Protein AF-A0A843KYL1-F1 (afdb_monomer)

Nearest PDB structures (foldseek):
  8dmb-assembly1_P  TM=8.975E-01  e=1.257E-05  Saccharomyces cerevisiae S288C
  4f9f-assembly3_D  TM=4.393E-01  e=2.796E+00  Streptomyces hygroscopicus subsp. limoneus
  7v08-assembly1_m  TM=2.345E-01  e=2.154E+00  Saccharomyces cerevisiae BY4741

Foldseek 3Di:
DWAWEAEPVRDTDDTHDPVVVVVCVVVVQWDWDADPVRGIHIYGPDDDDHPDDPDDDDD

Mean predicted aligned error: 4.78 Å

Secondary structure (DSSP, 8-state):
--EEEE-TT-PEEEEE-HHHHHHHHHTTSEEEEE-TT--EEEEESS-----PPP-----

Radius of gyration: 13.2 Å; Cα contacts (8 Å, |Δi|>4): 86; chains: 1; bounding box: 45×24×28 Å

pLDDT: mean 92.09, std 8.0, range [66.12, 98.38]

Solvent-accessible surface area (backbone atoms only — not comparable to full-atom values): 3729 Å² total; per-residue (Å²): 127,75,32,50,29,24,40,73,86,66,49,82,48,82,59,40,47,59,70,57,53,52,50,33,44,75,68,64,50,27,44,86,42,65,49,100,85,69,46,71,31,35,30,34,72,55,89,73,86,79,88,69,80,79,85,82,79,87,130

Sequence (59 aa):
MRVPVLDTHRNTLMPTTPKRARLLLKQGKARPYWNKLGIFCIILTYDVEPDNQPLAVGI

Structure (mmCIF, N/CA/C/O backbone):
data_AF-A0A843KYL1-F1
#
_entry.id   AF-A0A843KYL1-F1
#
loop_
_atom_site.group_PDB
_atom_site.id
_atom_site.type_symbol
_atom_site.label_atom_id
_atom_site.label_alt_id
_atom_site.label_comp_id
_atom_site.label_asym_id
_atom_site.label_entity_id
_atom_site.label_seq_id
_atom_site.pdbx_PDB_ins_code
_atom_site.Cartn_x
_atom_site.Cartn_y
_atom_site.Cartn_z
_atom_site.occupancy
_atom_site.B_iso_or_equiv
_atom_site.auth_seq_id
_atom_site.auth_comp_id
_atom_site.auth_asym_id
_atom_site.auth_atom_id
_atom_site.pdbx_PDB_model_num
ATOM 1 N N . MET A 1 1 ? 4.946 9.388 1.095 1.00 87.50 1 MET A N 1
ATOM 2 C CA . MET A 1 1 ? 4.541 8.236 1.934 1.00 87.50 1 MET A CA 1
ATOM 3 C C . MET A 1 1 ? 4.273 7.027 1.044 1.00 87.50 1 MET A C 1
ATOM 5 O O . MET A 1 1 ? 3.606 7.181 0.024 1.00 87.50 1 MET A O 1
ATOM 9 N N . ARG A 1 2 ? 4.811 5.855 1.393 1.00 95.25 2 ARG A N 1
ATOM 10 C CA . ARG A 1 2 ? 4.587 4.579 0.692 1.00 95.25 2 ARG A CA 1
ATOM 11 C C . ARG A 1 2 ? 3.793 3.632 1.593 1.00 95.25 2 ARG A C 1
ATOM 13 O O . ARG A 1 2 ? 3.888 3.750 2.808 1.00 95.25 2 ARG A O 1
ATOM 20 N N . VAL A 1 3 ? 3.023 2.726 0.992 1.00 97.31 3 VAL A N 1
ATOM 21 C CA . VAL A 1 3 ? 2.296 1.662 1.703 1.00 97.31 3 VAL A CA 1
ATOM 22 C C . VAL A 1 3 ? 2.948 0.326 1.345 1.00 97.31 3 VAL A C 1
ATOM 24 O O . VAL A 1 3 ? 3.002 0.011 0.151 1.00 97.31 3 VAL A O 1
ATOM 27 N N . PRO A 1 4 ? 3.455 -0.443 2.324 1.00 97.00 4 PRO A N 1
ATOM 28 C CA . PRO A 1 4 ? 3.980 -1.777 2.068 1.00 97.00 4 PRO A CA 1
ATOM 29 C C . PRO A 1 4 ? 2.888 -2.709 1.537 1.00 97.00 4 PRO A C 1
ATOM 31 O O . PRO A 1 4 ? 1.736 -2.663 1.983 1.00 97.00 4 PRO A O 1
ATOM 34 N N . VAL A 1 5 ? 3.267 -3.553 0.583 1.00 96.06 5 VAL A N 1
ATOM 35 C CA . VAL A 1 5 ? 2.390 -4.540 -0.051 1.00 96.06 5 VAL A CA 1
ATOM 36 C C . VAL A 1 5 ? 2.983 -5.917 0.194 1.00 96.06 5 VAL A C 1
ATOM 38 O O . VAL A 1 5 ? 4.192 -6.098 0.053 1.00 96.06 5 VAL A O 1
ATOM 41 N N . LEU A 1 6 ? 2.136 -6.864 0.570 1.00 95.50 6 LEU A N 1
ATOM 42 C CA . LEU A 1 6 ? 2.494 -8.262 0.752 1.00 95.50 6 LEU A CA 1
ATOM 43 C C . LEU A 1 6 ? 1.708 -9.136 -0.231 1.00 95.50 6 LEU A C 1
ATOM 45 O O . LEU A 1 6 ? 0.571 -8.798 -0.580 1.00 95.50 6 LEU A O 1
ATOM 49 N N . ASP A 1 7 ? 2.298 -10.251 -0.647 1.00 94.50 7 ASP A N 1
ATOM 50 C CA . ASP A 1 7 ? 1.586 -11.311 -1.367 1.00 94.50 7 ASP A CA 1
ATOM 51 C C . ASP A 1 7 ? 0.750 -12.191 -0.410 1.00 94.50 7 ASP A C 1
ATOM 53 O O . ASP A 1 7 ? 0.722 -11.988 0.811 1.00 94.50 7 ASP A O 1
ATOM 57 N N . THR A 1 8 ? 0.066 -13.185 -0.972 1.00 94.50 8 THR A N 1
ATOM 58 C CA . THR A 1 8 ? -0.724 -14.202 -0.257 1.00 94.50 8 THR A CA 1
ATOM 59 C C . THR A 1 8 ? 0.105 -15.008 0.754 1.00 94.50 8 THR A C 1
ATOM 61 O O . THR A 1 8 ? -0.414 -15.407 1.800 1.00 94.50 8 THR A O 1
ATOM 64 N N . HIS A 1 9 ? 1.405 -15.174 0.502 1.00 92.38 9 HIS A N 1
ATOM 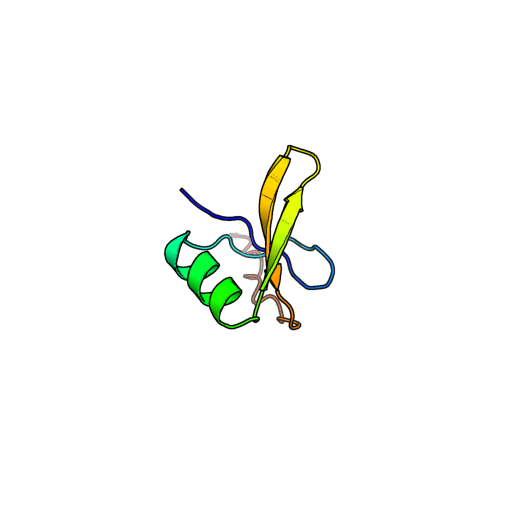65 C CA . HIS A 1 9 ? 2.379 -15.851 1.362 1.00 92.38 9 HIS A CA 1
ATOM 66 C C . HIS A 1 9 ? 3.065 -14.923 2.381 1.00 92.38 9 HIS A C 1
ATOM 68 O O . HIS A 1 9 ? 3.886 -15.379 3.177 1.00 92.38 9 HIS A O 1
ATOM 74 N N . ARG A 1 10 ? 2.682 -13.640 2.428 1.00 90.62 10 ARG A N 1
ATOM 75 C CA . ARG A 1 10 ? 3.270 -12.576 3.262 1.00 90.62 10 ARG A CA 1
ATOM 76 C C . ARG A 1 10 ? 4.709 -12.187 2.895 1.00 90.62 10 ARG A C 1
ATOM 78 O O . ARG A 1 10 ? 5.376 -11.544 3.710 1.00 90.62 10 ARG A O 1
ATOM 85 N N . ASN A 1 11 ? 5.174 -12.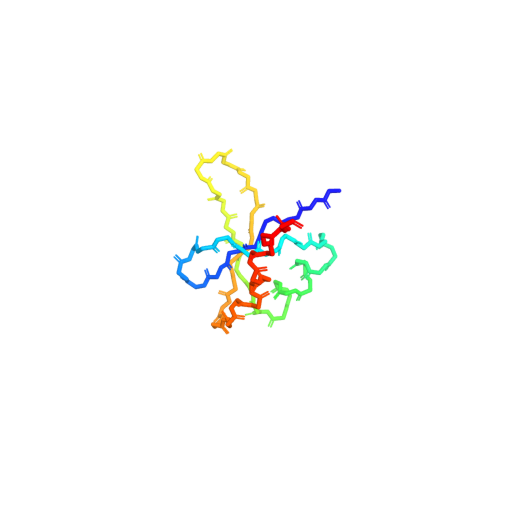502 1.691 1.00 91.69 11 ASN A N 1
ATOM 86 C CA . ASN A 1 11 ? 6.4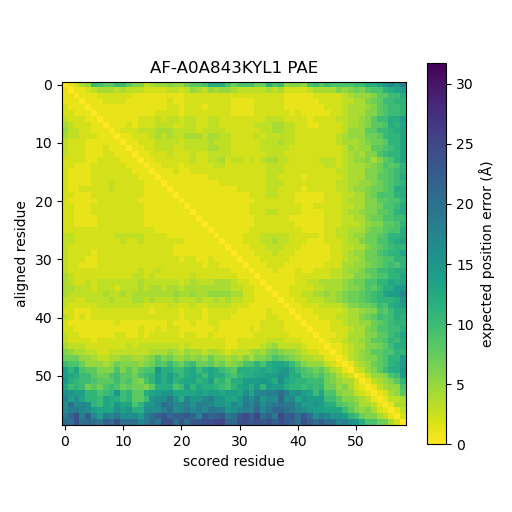19 -11.965 1.156 1.00 91.69 11 ASN A CA 1
ATOM 87 C C . ASN A 1 11 ? 6.238 -10.495 0.781 1.00 91.69 11 ASN A C 1
ATOM 89 O O . ASN A 1 11 ? 5.168 -10.060 0.348 1.00 91.69 11 ASN A O 1
ATOM 93 N N . THR A 1 12 ? 7.297 -9.711 0.948 1.00 91.62 12 THR A N 1
ATOM 94 C CA . THR A 1 12 ? 7.277 -8.286 0.622 1.00 91.62 12 THR A CA 1
ATOM 95 C C . THR A 1 12 ? 7.351 -8.067 -0.879 1.00 91.62 12 THR A C 1
ATOM 97 O O . THR A 1 12 ? 8.297 -8.511 -1.523 1.00 91.62 12 THR A O 1
ATOM 100 N N . LEU A 1 13 ? 6.393 -7.311 -1.408 1.00 92.56 13 LEU A N 1
ATOM 101 C CA . LEU A 1 13 ? 6.389 -6.828 -2.783 1.00 92.56 13 LEU A CA 1
ATOM 102 C C . LEU A 1 13 ? 6.796 -5.355 -2.836 1.00 92.56 13 LEU A C 1
ATOM 104 O O . LEU A 1 13 ? 6.898 -4.667 -1.813 1.00 92.56 13 LEU A O 1
ATOM 108 N N . MET A 1 14 ? 6.961 -4.841 -4.056 1.00 92.88 14 MET A N 1
ATOM 109 C CA . MET A 1 14 ? 7.208 -3.422 -4.271 1.00 92.88 14 MET A CA 1
ATOM 110 C C . MET A 1 14 ? 6.123 -2.559 -3.603 1.00 92.88 14 MET A C 1
ATOM 112 O O . MET A 1 14 ? 4.930 -2.713 -3.895 1.00 92.88 14 MET A O 1
ATOM 116 N N . PRO A 1 15 ? 6.502 -1.619 -2.717 1.00 95.38 15 PRO A N 1
ATOM 117 C CA . PRO A 1 15 ? 5.538 -0.773 -2.037 1.00 95.38 15 PRO A CA 1
ATOM 118 C C . PRO A 1 15 ? 4.818 0.150 -3.019 1.00 95.38 15 PRO A C 1
ATOM 120 O O . PRO A 1 15 ? 5.373 0.622 -4.013 1.00 95.38 15 PRO A O 1
ATOM 123 N N . THR A 1 16 ? 3.572 0.483 -2.698 1.00 96.25 16 THR A N 1
ATOM 124 C CA . THR A 1 16 ? 2.709 1.262 -3.586 1.00 96.25 16 THR A CA 1
ATOM 125 C C . THR A 1 16 ? 2.380 2.650 -3.031 1.00 96.25 16 THR A C 1
ATOM 127 O O . THR A 1 16 ? 2.762 3.022 -1.918 1.00 96.25 16 THR A O 1
ATOM 130 N N . THR A 1 17 ? 1.711 3.483 -3.833 1.00 98.00 17 THR A N 1
ATOM 131 C CA . THR A 1 17 ? 1.202 4.784 -3.373 1.00 98.00 17 THR A CA 1
ATOM 132 C C . THR A 1 17 ? -0.069 4.600 -2.535 1.00 98.00 17 THR A C 1
ATOM 134 O O . THR A 1 17 ? -0.872 3.714 -2.833 1.00 98.00 17 THR A O 1
ATOM 137 N N . PRO A 1 18 ? -0.351 5.476 -1.552 1.00 97.88 18 PRO A N 1
ATOM 138 C CA . PRO A 1 18 ? -1.601 5.421 -0.789 1.00 97.88 18 PRO A CA 1
ATOM 139 C C . PRO A 1 18 ? -2.862 5.470 -1.668 1.00 97.88 18 PRO A C 1
ATOM 141 O O . PRO A 1 18 ? -3.854 4.803 -1.376 1.00 97.88 18 PRO A O 1
ATOM 144 N N . LYS A 1 19 ? -2.817 6.223 -2.781 1.00 98.12 19 LYS A N 1
ATOM 145 C CA . LYS A 1 19 ? -3.902 6.278 -3.775 1.00 98.12 19 LYS A CA 1
ATOM 146 C C . LYS A 1 19 ? -4.182 4.894 -4.369 1.00 98.12 19 LYS A C 1
ATOM 148 O O . LYS A 1 19 ? -5.335 4.477 -4.415 1.00 98.12 19 LYS A O 1
ATOM 153 N N . ARG A 1 20 ? -3.136 4.169 -4.782 1.00 97.50 20 ARG A N 1
ATOM 154 C CA . ARG A 1 20 ? -3.263 2.823 -5.356 1.00 97.50 20 ARG A CA 1
ATOM 155 C C . ARG A 1 20 ? -3.680 1.790 -4.310 1.00 97.50 20 ARG A C 1
ATOM 157 O O . ARG A 1 20 ? -4.562 0.990 -4.599 1.00 97.50 20 ARG A O 1
ATOM 164 N N . ALA A 1 21 ? -3.149 1.864 -3.088 1.00 98.06 21 ALA A N 1
ATOM 165 C CA . ALA A 1 21 ? -3.573 0.996 -1.986 1.00 98.06 21 ALA A CA 1
ATOM 166 C C . ALA A 1 21 ? -5.084 1.103 -1.714 1.00 98.06 21 ALA A C 1
ATOM 168 O O . ALA A 1 21 ? -5.778 0.094 -1.627 1.00 98.06 21 ALA A O 1
ATOM 169 N N . ARG A 1 22 ? -5.624 2.329 -1.672 1.00 98.12 22 ARG A N 1
ATOM 170 C CA . ARG A 1 22 ? -7.062 2.567 -1.472 1.00 98.12 22 ARG A CA 1
ATOM 171 C C . ARG A 1 22 ? -7.920 2.001 -2.603 1.00 98.12 22 ARG A C 1
ATOM 173 O O . ARG A 1 22 ? -8.988 1.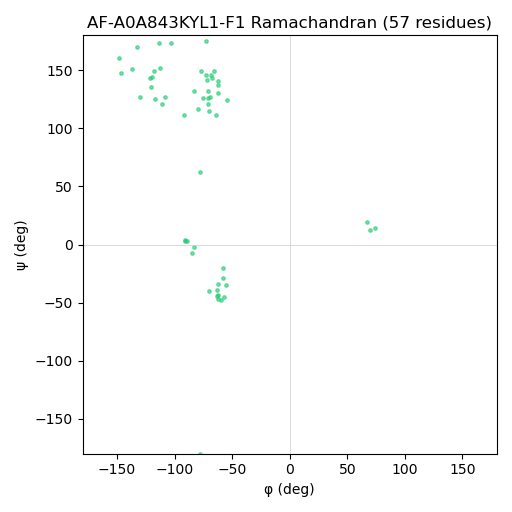461 -2.333 1.00 98.12 22 ARG A O 1
ATOM 180 N N . LEU A 1 23 ? -7.458 2.106 -3.852 1.00 98.38 23 LEU A N 1
ATOM 181 C CA . LEU A 1 23 ? -8.143 1.510 -5.003 1.00 98.38 23 LEU A CA 1
ATOM 182 C C . LEU A 1 23 ? -8.185 -0.016 -4.902 1.00 98.38 23 LEU A C 1
ATOM 184 O O . LEU A 1 23 ? -9.246 -0.594 -5.110 1.00 98.38 23 LEU A O 1
ATOM 188 N N . LEU A 1 24 ? -7.071 -0.655 -4.536 1.00 97.81 24 LEU A N 1
ATOM 189 C CA . LEU A 1 24 ? -7.008 -2.110 -4.369 1.00 97.81 24 LEU A CA 1
ATOM 190 C C . LEU A 1 24 ? -7.950 -2.599 -3.264 1.00 97.81 24 LEU A C 1
ATOM 192 O O . LEU A 1 24 ? -8.683 -3.5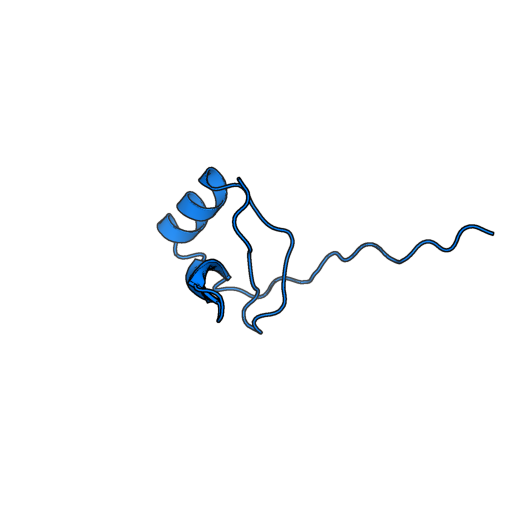62 -3.475 1.00 97.81 24 LEU A O 1
ATOM 196 N N . LEU A 1 25 ? -7.988 -1.894 -2.128 1.00 98.19 25 LEU A N 1
ATOM 197 C CA .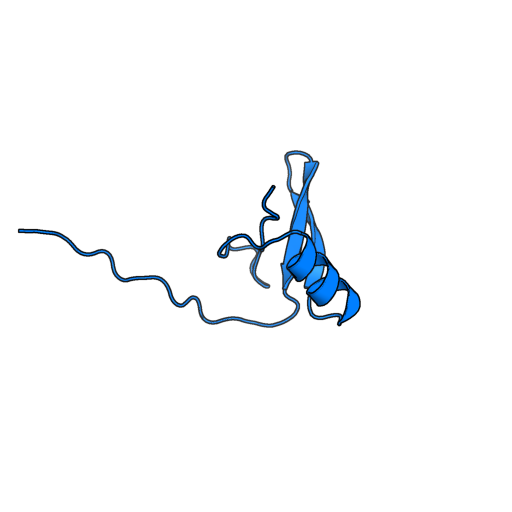 LEU A 1 25 ? -8.924 -2.181 -1.038 1.00 98.19 25 LEU A CA 1
ATOM 198 C C . LEU A 1 25 ? -10.382 -2.014 -1.490 1.00 98.19 25 LEU A C 1
ATOM 200 O O . LEU A 1 25 ? -11.195 -2.907 -1.276 1.00 98.19 25 LEU A O 1
ATOM 204 N N . LYS A 1 26 ? -10.713 -0.908 -2.174 1.00 98.31 26 LYS A N 1
ATOM 205 C CA . LYS A 1 26 ? -12.072 -0.649 -2.684 1.00 98.31 26 LYS A CA 1
ATOM 206 C C . LYS A 1 26 ? -12.523 -1.699 -3.707 1.00 98.31 26 LYS A C 1
ATOM 208 O O . LYS A 1 26 ? -13.704 -2.011 -3.773 1.00 98.31 26 LYS A O 1
ATOM 213 N N . GLN A 1 27 ? -11.595 -2.223 -4.505 1.00 97.88 27 GLN A N 1
ATOM 214 C CA . GLN A 1 27 ? -11.861 -3.253 -5.512 1.00 97.88 27 GLN A CA 1
ATOM 215 C C . GLN A 1 27 ? -11.880 -4.682 -4.939 1.00 97.88 27 GLN A C 1
ATOM 217 O O . GLN A 1 27 ? -12.077 -5.618 -5.705 1.00 97.88 27 GLN A O 1
ATOM 222 N N . GLY A 1 28 ? -11.623 -4.879 -3.639 1.00 97.50 28 GLY A N 1
ATOM 223 C CA . GLY A 1 28 ? -11.526 -6.217 -3.037 1.00 97.50 28 GLY A CA 1
ATOM 224 C C . GLY A 1 28 ? -10.286 -7.016 -3.465 1.00 97.50 28 GLY A C 1
ATOM 225 O O . GLY A 1 28 ? -10.195 -8.214 -3.209 1.00 97.50 28 GLY A O 1
ATOM 226 N N . LYS A 1 29 ? -9.311 -6.357 -4.102 1.00 97.44 29 LYS A N 1
ATOM 227 C CA . LYS A 1 29 ? -8.054 -6.958 -4.581 1.00 97.44 29 LYS A CA 1
ATOM 228 C C . LYS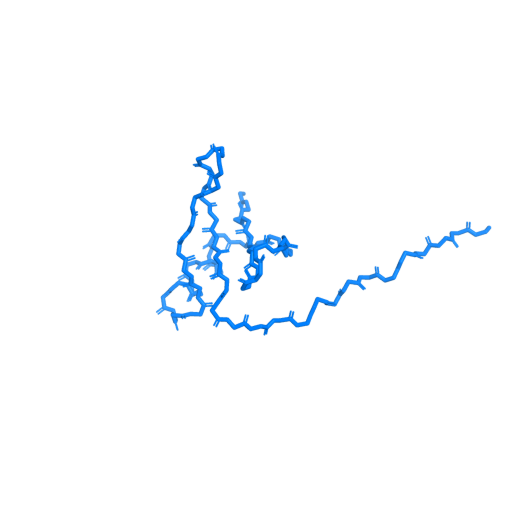 A 1 29 ? -6.966 -7.024 -3.508 1.00 97.44 29 LYS A C 1
ATOM 230 O O . LYS A 1 29 ? -5.892 -7.573 -3.740 1.00 97.44 29 LYS A O 1
ATOM 235 N N . ALA A 1 30 ? -7.215 -6.409 -2.356 1.00 98.06 30 ALA A N 1
ATOM 236 C CA . ALA A 1 30 ? -6.325 -6.442 -1.212 1.00 98.06 30 ALA A CA 1
ATOM 237 C C . ALA A 1 30 ? -7.112 -6.381 0.103 1.00 98.06 30 ALA A C 1
ATOM 239 O O . ALA A 1 30 ? -8.254 -5.918 0.134 1.00 98.06 30 ALA A O 1
ATOM 240 N N . ARG A 1 31 ? -6.474 -6.797 1.199 1.00 97.75 31 ARG A N 1
ATOM 241 C CA . ARG A 1 31 ? -6.992 -6.719 2.571 1.00 97.75 31 ARG A CA 1
ATOM 242 C C . ARG A 1 31 ? -6.066 -5.861 3.438 1.00 97.75 31 ARG A C 1
ATOM 244 O O . ARG A 1 31 ? -4.851 -5.903 3.238 1.00 97.75 31 ARG A O 1
ATOM 251 N N . PRO A 1 32 ? -6.610 -5.082 4.388 1.00 97.44 32 PRO A N 1
ATOM 252 C CA . PRO A 1 32 ? -5.792 -4.327 5.328 1.00 97.44 32 PRO A CA 1
ATOM 253 C C . PRO A 1 32 ? -5.049 -5.279 6.272 1.00 97.44 32 PRO A C 1
ATOM 255 O O . PRO A 1 32 ? -5.591 -6.306 6.683 1.00 97.44 32 PRO A O 1
ATOM 258 N N . TYR A 1 33 ? -3.817 -4.929 6.625 1.00 96.81 33 TYR A N 1
ATOM 259 C CA . TYR A 1 33 ? -2.977 -5.691 7.544 1.00 96.81 33 TYR A CA 1
ATOM 260 C C . TYR A 1 33 ? -2.098 -4.745 8.361 1.00 96.81 33 TYR A C 1
ATOM 262 O O . TYR A 1 33 ? -1.667 -3.708 7.864 1.00 96.81 33 TYR A O 1
ATOM 270 N N . TRP A 1 34 ? -1.798 -5.120 9.600 1.00 96.31 34 TRP A N 1
ATOM 271 C CA . TRP A 1 34 ? -0.815 -4.432 10.429 1.00 96.31 34 TRP A CA 1
ATOM 272 C C . TRP A 1 34 ? 0.313 -5.398 10.739 1.00 96.31 34 TRP A C 1
ATOM 274 O O . TRP A 1 34 ? 0.078 -6.505 11.222 1.00 96.31 34 TRP A O 1
ATOM 284 N N . ASN A 1 35 ? 1.543 -4.995 10.426 1.00 92.56 35 ASN A N 1
ATOM 285 C CA . ASN A 1 35 ? 2.702 -5.815 10.756 1.00 92.56 35 ASN A CA 1
ATOM 286 C C . ASN A 1 35 ? 2.986 -5.784 12.271 1.00 92.56 35 ASN A C 1
ATOM 288 O O . ASN A 1 35 ? 2.370 -5.034 13.026 1.00 92.56 35 ASN A O 1
ATOM 292 N N . LYS A 1 36 ? 3.967 -6.575 12.719 1.00 93.06 36 LYS A N 1
ATOM 293 C CA . LYS A 1 36 ? 4.362 -6.656 14.139 1.00 93.06 36 LYS A CA 1
ATOM 294 C C . LYS A 1 36 ? 4.798 -5.311 14.746 1.00 93.06 36 LYS A C 1
ATOM 296 O O . LYS A 1 36 ? 4.784 -5.175 15.960 1.00 93.06 36 LYS A O 1
ATOM 301 N N . LEU A 1 37 ? 5.175 -4.338 13.914 1.00 94.69 37 LEU A N 1
ATOM 302 C CA . LEU A 1 37 ? 5.569 -2.986 14.324 1.00 94.69 37 LEU A CA 1
ATOM 303 C C . LEU A 1 37 ? 4.381 -2.004 14.345 1.00 94.69 37 LEU A C 1
ATOM 305 O O . LEU A 1 37 ? 4.581 -0.811 14.544 1.00 94.69 37 LEU A O 1
ATOM 309 N N . GLY A 1 38 ? 3.154 -2.472 14.090 1.00 95.12 38 GLY A N 1
ATOM 310 C CA . GLY A 1 38 ? 1.959 -1.629 14.024 1.00 95.12 38 GLY A CA 1
ATOM 311 C C . GLY A 1 38 ? 1.864 -0.773 12.756 1.00 95.12 38 GLY A C 1
ATOM 312 O O . GLY A 1 38 ? 1.046 0.143 12.694 1.00 95.12 38 GLY A O 1
ATOM 313 N N . ILE A 1 39 ? 2.669 -1.053 11.727 1.00 95.19 39 ILE A N 1
ATOM 314 C CA . ILE A 1 39 ? 2.637 -0.313 10.461 1.00 95.19 39 ILE A CA 1
ATOM 315 C C . ILE A 1 39 ? 1.523 -0.874 9.578 1.00 95.19 39 ILE A C 1
ATOM 317 O O . ILE A 1 39 ? 1.424 -2.089 9.385 1.00 95.19 39 ILE A O 1
ATOM 321 N N . PHE A 1 40 ? 0.713 0.025 9.017 1.00 96.75 40 PHE A N 1
ATOM 322 C CA . PHE A 1 40 ? -0.332 -0.321 8.061 1.00 96.75 40 PHE A CA 1
ATOM 323 C C . PHE A 1 40 ? 0.256 -0.784 6.722 1.00 96.75 40 PHE A C 1
ATOM 325 O O . PHE A 1 40 ? 1.015 -0.062 6.070 1.00 96.75 40 PHE A O 1
ATOM 332 N N . CYS A 1 41 ? -0.176 -1.961 6.290 1.00 97.38 41 CYS A N 1
ATOM 333 C CA . CYS A 1 41 ? 0.179 -2.619 5.044 1.00 97.38 41 CYS A CA 1
ATOM 334 C C . CYS A 1 41 ? -1.092 -3.138 4.352 1.00 97.38 41 CYS A C 1
ATOM 336 O O . CYS A 1 41 ? -2.174 -3.196 4.942 1.00 97.38 41 CYS A O 1
ATOM 338 N N . ILE A 1 42 ? -0.952 -3.574 3.102 1.00 98.00 42 ILE A N 1
ATOM 339 C CA . ILE A 1 42 ? -2.001 -4.322 2.402 1.00 98.00 42 ILE A CA 1
ATOM 340 C C . ILE A 1 42 ? -1.484 -5.696 1.968 1.00 98.00 42 ILE A C 1
ATOM 342 O O . ILE A 1 42 ? -0.326 -5.819 1.578 1.00 98.00 42 ILE A O 1
ATOM 346 N N . ILE A 1 43 ? -2.342 -6.713 2.026 1.00 97.50 43 ILE A N 1
ATOM 347 C CA . ILE A 1 43 ? -2.079 -8.067 1.512 1.00 97.50 43 ILE A CA 1
ATOM 348 C C . ILE A 1 43 ? -2.927 -8.262 0.257 1.00 97.50 43 ILE A C 1
ATOM 350 O O . ILE A 1 43 ? -4.137 -8.034 0.319 1.00 97.50 43 ILE A O 1
ATOM 354 N N . LEU A 1 44 ? -2.327 -8.652 -0.866 1.00 97.19 44 LEU A N 1
ATOM 355 C CA . LEU A 1 44 ? -3.073 -8.966 -2.088 1.00 97.19 44 LEU A CA 1
ATOM 356 C C . LEU A 1 44 ? -3.911 -10.238 -1.906 1.00 97.19 44 LEU A C 1
ATOM 358 O O . LEU A 1 44 ? -3.526 -11.160 -1.194 1.00 97.19 44 LEU A O 1
ATOM 362 N N . THR A 1 45 ? -5.084 -10.282 -2.537 1.00 97.00 45 THR A N 1
ATOM 363 C CA . THR A 1 45 ? -5.990 -11.447 -2.483 1.00 97.00 45 THR A CA 1
ATOM 364 C C . THR A 1 45 ? -5.753 -12.451 -3.608 1.00 97.00 45 THR A C 1
ATOM 366 O O . THR A 1 45 ? -6.495 -13.421 -3.722 1.00 97.00 45 THR A O 1
ATOM 369 N N . TYR A 1 46 ? -4.748 -12.206 -4.443 1.00 94.38 46 TYR A N 1
ATOM 370 C CA . TYR A 1 46 ? -4.405 -13.003 -5.609 1.00 94.38 46 TYR A CA 1
ATOM 371 C C . TYR A 1 46 ? -2.892 -13.189 -5.669 1.00 94.38 46 TYR A C 1
ATOM 373 O O . TYR A 1 46 ? -2.138 -12.324 -5.210 1.00 94.38 46 TYR A O 1
ATOM 381 N N . ASP A 1 47 ? -2.475 -14.309 -6.249 1.00 91.62 47 ASP A N 1
ATOM 382 C CA . ASP A 1 47 ? -1.067 -14.607 -6.452 1.00 91.62 47 ASP A CA 1
ATOM 383 C C . ASP A 1 47 ? -0.493 -13.723 -7.557 1.00 91.62 47 ASP A C 1
ATOM 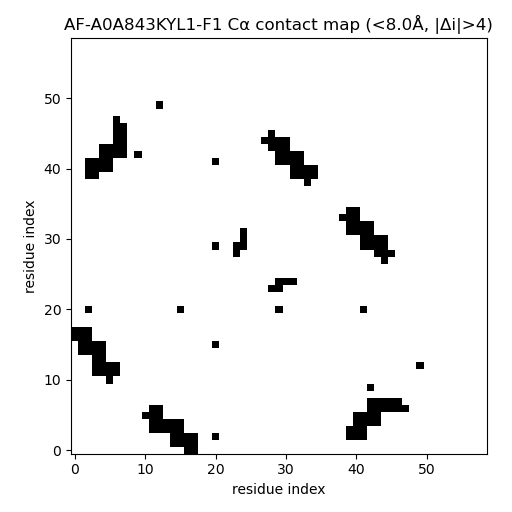385 O O . ASP A 1 47 ? -1.143 -13.404 -8.558 1.00 91.62 47 ASP A O 1
ATOM 389 N N . VAL A 1 48 ? 0.742 -13.297 -7.343 1.00 86.75 48 VAL A N 1
ATOM 390 C CA . VAL A 1 48 ? 1.513 -12.485 -8.276 1.00 86.75 48 VAL A CA 1
ATOM 391 C C . VAL A 1 48 ? 2.862 -13.138 -8.432 1.00 86.75 48 VAL A C 1
ATOM 393 O O . VAL A 1 48 ? 3.547 -13.369 -7.439 1.00 86.75 48 VAL A O 1
ATOM 396 N N . GLU A 1 49 ? 3.253 -13.396 -9.675 1.00 81.25 49 GLU A N 1
ATOM 397 C CA . GLU A 1 49 ? 4.629 -13.772 -9.948 1.00 81.25 49 GLU A CA 1
ATOM 398 C C . GLU A 1 49 ? 5.521 -12.541 -9.755 1.00 81.25 49 GLU A C 1
ATOM 400 O O . GLU A 1 49 ? 5.278 -11.496 -10.374 1.00 81.25 49 GLU A O 1
ATOM 405 N N . PRO A 1 50 ? 6.509 -12.609 -8.850 1.00 71.31 50 PRO A N 1
ATOM 406 C CA . PRO A 1 50 ? 7.411 -11.497 -8.636 1.00 71.31 50 PRO A CA 1
ATOM 407 C C . PRO A 1 50 ? 8.331 -11.350 -9.852 1.00 71.31 50 PRO A C 1
ATOM 409 O O . PRO A 1 50 ? 9.176 -12.203 -10.107 1.00 71.31 50 PRO A O 1
ATOM 412 N N . ASP A 1 51 ? 8.204 -10.236 -10.573 1.00 74.00 51 ASP A N 1
ATOM 413 C CA . ASP A 1 51 ? 9.140 -9.821 -11.628 1.00 74.00 51 ASP A CA 1
ATOM 414 C C . ASP A 1 51 ? 10.408 -9.217 -10.996 1.00 74.00 51 ASP A C 1
ATOM 416 O O . ASP A 1 51 ? 10.687 -8.017 -11.068 1.00 74.00 51 ASP A O 1
ATOM 420 N N . ASN A 1 52 ? 11.121 -10.045 -10.229 1.00 74.12 52 ASN A N 1
ATOM 421 C CA . ASN A 1 52 ? 12.344 -9.641 -9.553 1.00 74.12 52 ASN A CA 1
ATOM 422 C C . ASN A 1 52 ? 13.453 -9.453 -10.589 1.00 74.12 52 ASN A C 1
ATOM 424 O O . ASN A 1 52 ? 13.776 -10.372 -11.341 1.00 74.12 52 ASN A O 1
ATOM 428 N N . GLN A 1 53 ? 14.080 -8.277 -10.591 1.00 76.25 53 GLN A N 1
ATOM 429 C CA . GLN A 1 53 ? 15.214 -8.019 -11.472 1.00 76.25 53 GLN A CA 1
ATOM 430 C C . GLN A 1 53 ? 16.372 -8.974 -11.135 1.00 76.25 53 GLN A C 1
ATOM 432 O O . GLN A 1 53 ? 16.748 -9.074 -9.961 1.00 76.25 53 GLN A O 1
ATOM 437 N N . PRO A 1 54 ? 16.958 -9.664 -12.129 1.00 77.81 54 PRO A N 1
ATOM 438 C CA . PRO A 1 54 ? 18.135 -10.486 -11.901 1.00 77.81 54 PRO A CA 1
ATOM 439 C C . PRO A 1 54 ? 19.294 -9.601 -11.431 1.00 77.81 54 PRO A C 1
ATOM 441 O O . PRO A 1 54 ? 19.513 -8.507 -11.956 1.00 77.81 54 PRO A O 1
ATOM 444 N N . LEU A 1 55 ? 20.034 -10.069 -10.425 1.00 80.19 55 LEU A N 1
ATOM 445 C CA . LEU A 1 55 ? 21.193 -9.355 -9.897 1.00 80.19 55 LEU A CA 1
ATOM 446 C C . LEU A 1 55 ? 22.273 -9.260 -10.985 1.00 80.19 55 LEU A C 1
ATOM 448 O O . LEU A 1 55 ? 22.878 -10.265 -11.350 1.00 80.19 55 LEU A O 1
ATOM 452 N N . ALA A 1 56 ? 22.523 -8.054 -11.493 1.00 82.19 56 ALA A N 1
ATOM 453 C CA . ALA A 1 56 ? 23.624 -7.807 -12.414 1.00 82.19 56 ALA A CA 1
ATOM 454 C C . ALA A 1 56 ? 24.935 -7.674 -11.624 1.00 82.19 56 ALA A C 1
ATOM 456 O O . ALA A 1 56 ? 25.093 -6.752 -10.823 1.00 82.19 56 ALA A O 1
ATOM 457 N N . VAL A 1 57 ? 25.877 -8.591 -11.852 1.00 82.44 57 VAL A N 1
ATOM 458 C CA . VAL A 1 57 ? 27.257 -8.469 -11.368 1.00 82.44 57 VAL A CA 1
ATOM 459 C C . VAL A 1 57 ? 28.056 -7.779 -12.472 1.00 82.44 57 VAL A C 1
ATOM 461 O O . VAL A 1 57 ? 28.224 -8.343 -13.550 1.00 82.44 57 VAL A O 1
ATOM 464 N N . GLY A 1 58 ? 28.488 -6.539 -12.238 1.00 79.69 58 GLY A N 1
ATOM 465 C CA . GLY A 1 58 ? 29.434 -5.866 -13.131 1.00 79.69 58 GLY A CA 1
ATOM 466 C C . GLY A 1 58 ? 30.815 -6.506 -12.995 1.00 79.69 58 GLY A C 1
ATOM 467 O O . GLY A 1 58 ? 31.261 -6.722 -11.868 1.00 79.69 58 GLY A O 1
ATOM 468 N N . ILE A 1 59 ? 31.451 -6.831 -14.122 1.00 66.12 59 ILE A N 1
ATOM 469 C CA . ILE A 1 59 ? 32.859 -7.256 -14.198 1.00 66.12 59 ILE A CA 1
ATOM 470 C C . ILE A 1 59 ? 33.694 -6.042 -14.592 1.00 66.12 59 IL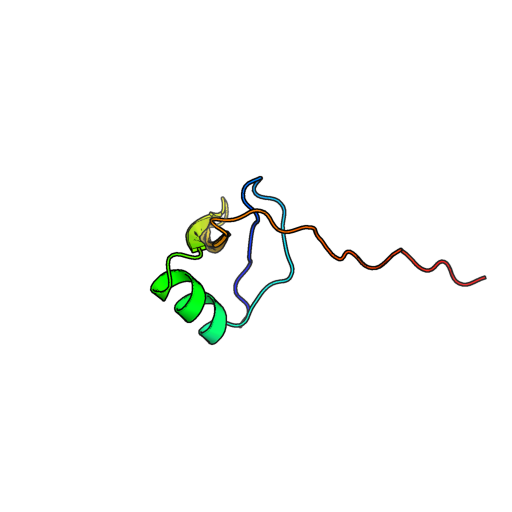E A C 1
ATOM 472 O O . ILE A 1 59 ? 33.239 -5.317 -15.508 1.00 66.12 59 ILE A O 1
#